Protein AF-A0A936KIU7-F1 (afdb_monomer_lite)

Structure (mmCIF, N/CA/C/O backbone):
data_AF-A0A936KIU7-F1
#
_entry.id   AF-A0A936KIU7-F1
#
loop_
_atom_site.group_PDB
_atom_site.id
_atom_site.type_symbol
_atom_site.label_atom_id
_atom_site.label_alt_id
_atom_site.label_comp_id
_atom_site.label_asym_id
_atom_site.label_entity_id
_atom_site.label_seq_id
_atom_site.pdbx_PDB_ins_code
_atom_site.Cartn_x
_atom_site.Cartn_y
_atom_site.Cartn_z
_atom_site.occupancy
_atom_site.B_iso_or_equiv
_atom_site.auth_seq_id
_atom_site.auth_comp_id
_atom_site.auth_asym_id
_atom_site.auth_atom_id
_atom_site.pdbx_PDB_model_num
ATOM 1 N N . MET A 1 1 ? -14.959 -65.186 -52.026 1.00 40.00 1 MET A N 1
ATOM 2 C CA . MET A 1 1 ? -14.014 -66.279 -51.699 1.00 40.00 1 MET A CA 1
ATOM 3 C C . MET A 1 1 ? -12.718 -65.656 -51.179 1.00 40.00 1 MET A C 1
ATOM 5 O O . MET A 1 1 ? -12.202 -64.815 -51.897 1.00 40.00 1 MET A O 1
ATOM 9 N N . LYS A 1 2 ? -12.225 -66.102 -50.001 1.00 38.00 2 LYS A N 1
ATOM 10 C CA . LYS A 1 2 ? -10.921 -65.795 -49.336 1.00 38.00 2 LYS A CA 1
ATOM 11 C C . LYS A 1 2 ? -10.820 -64.367 -48.741 1.00 38.00 2 LYS A C 1
ATOM 13 O O . LYS A 1 2 ? -10.850 -63.421 -49.507 1.00 38.00 2 LYS A O 1
ATOM 18 N N . PHE A 1 3 ? -10.850 -64.063 -47.434 1.00 45.94 3 PHE A N 1
ATOM 19 C CA . PHE A 1 3 ? -10.403 -64.654 -46.148 1.00 45.94 3 PHE A CA 1
ATOM 20 C C . PHE A 1 3 ? -8.889 -64.503 -45.838 1.00 45.94 3 PHE A C 1
ATOM 22 O O . PHE A 1 3 ? -8.066 -65.016 -46.589 1.00 45.94 3 PHE A O 1
ATOM 29 N N . TYR A 1 4 ? -8.617 -63.882 -44.669 1.00 49.19 4 TYR A N 1
ATOM 30 C CA . TYR A 1 4 ? -7.403 -63.821 -43.810 1.00 49.19 4 TYR A CA 1
ATOM 31 C C . TYR A 1 4 ? -6.437 -62.610 -43.937 1.00 49.19 4 TYR A C 1
ATOM 33 O O . TYR A 1 4 ? -5.847 -62.415 -44.989 1.00 49.19 4 TYR A O 1
ATOM 41 N N . ILE A 1 5 ? -6.431 -61.638 -42.993 1.00 53.75 5 ILE A N 1
ATOM 42 C CA . ILE A 1 5 ? -5.814 -61.520 -41.627 1.00 53.75 5 ILE A CA 1
ATOM 43 C C . ILE A 1 5 ? -4.318 -61.090 -41.672 1.00 53.75 5 ILE A C 1
ATOM 45 O O . ILE A 1 5 ? -3.510 -61.846 -42.194 1.00 53.75 5 ILE A O 1
ATOM 49 N N . TYR A 1 6 ? -3.952 -59.936 -41.063 1.00 48.69 6 TYR A N 1
ATOM 50 C CA . TYR A 1 6 ? -3.046 -59.783 -39.883 1.00 48.69 6 TYR A CA 1
ATOM 51 C C . TYR A 1 6 ? -2.525 -58.336 -39.658 1.00 48.69 6 TYR A C 1
ATOM 53 O O . TYR A 1 6 ? -2.145 -57.671 -40.612 1.00 48.69 6 TYR A O 1
ATOM 61 N N . PHE A 1 7 ? -2.387 -57.963 -38.365 1.00 46.12 7 PHE A N 1
ATOM 62 C CA . PHE A 1 7 ? -1.338 -57.087 -37.773 1.00 46.12 7 PHE A CA 1
ATOM 63 C C . PHE A 1 7 ? -1.411 -55.567 -38.093 1.00 46.12 7 PHE A C 1
ATOM 65 O O . PHE A 1 7 ? -1.474 -55.184 -39.245 1.00 46.12 7 PHE A O 1
ATOM 72 N N . ILE A 1 8 ? -1.378 -54.585 -37.180 1.00 49.34 8 ILE A N 1
ATOM 73 C CA . ILE A 1 8 ? -0.720 -54.424 -35.873 1.00 49.34 8 ILE A CA 1
ATOM 74 C C . ILE A 1 8 ? -1.539 -53.421 -35.041 1.00 49.34 8 ILE A C 1
ATOM 76 O O . ILE A 1 8 ? -1.864 -52.330 -35.506 1.00 49.34 8 ILE A O 1
ATOM 80 N N . LEU A 1 9 ? -1.808 -53.769 -33.783 1.00 49.34 9 LEU A N 1
ATOM 81 C CA . LEU A 1 9 ? -2.320 -52.861 -32.761 1.00 49.34 9 LEU A CA 1
ATOM 82 C C . LEU A 1 9 ? -1.149 -51.989 -32.262 1.00 49.34 9 LEU A C 1
ATOM 84 O O . LEU A 1 9 ? -0.420 -52.386 -31.356 1.00 49.34 9 LEU A O 1
ATOM 88 N N . PHE A 1 10 ? -0.917 -50.821 -32.869 1.00 49.84 10 PHE A N 1
ATOM 89 C CA . PHE A 1 10 ? 0.024 -49.832 -32.327 1.00 49.84 10 PHE A CA 1
ATOM 90 C C . PHE A 1 10 ? -0.678 -49.089 -31.183 1.00 49.84 10 PHE A C 1
ATOM 92 O O . PHE A 1 10 ? -1.250 -48.016 -31.358 1.00 49.84 10 PHE A O 1
ATOM 99 N N . LEU A 1 11 ? -0.689 -49.706 -29.999 1.00 52.00 11 LEU A N 1
ATOM 100 C CA . LEU A 1 11 ? -1.097 -49.052 -28.762 1.00 52.00 11 LEU A CA 1
ATOM 101 C C . LEU A 1 11 ? 0.010 -48.058 -28.383 1.00 52.00 11 LEU A C 1
ATOM 103 O O . LEU A 1 11 ? 0.896 -48.354 -27.584 1.00 52.00 11 LEU A O 1
ATOM 107 N N . SER A 1 12 ? 0.003 -46.885 -29.016 1.00 51.53 12 SER A N 1
ATOM 108 C CA . SER A 1 12 ? 0.846 -45.761 -28.629 1.00 51.53 12 SER A CA 1
ATOM 109 C C . SER A 1 12 ? 0.386 -45.277 -27.256 1.00 51.53 12 SER A C 1
ATOM 111 O O . SER A 1 12 ? -0.481 -44.407 -27.141 1.00 51.53 12 SER A O 1
ATOM 113 N N . PHE A 1 13 ? 0.951 -45.873 -26.205 1.00 56.56 13 PHE A N 1
ATOM 114 C CA . PHE A 1 13 ? 0.957 -45.320 -24.858 1.00 56.56 13 PHE A CA 1
ATOM 115 C C . PHE A 1 13 ? 1.699 -43.983 -24.935 1.00 56.56 13 PHE A C 1
ATOM 117 O O . PHE A 1 13 ? 2.913 -43.896 -24.761 1.00 56.56 13 PHE A O 1
ATOM 124 N N . SER A 1 14 ? 0.961 -42.927 -25.275 1.00 53.84 14 SER A N 1
ATOM 125 C CA . SER A 1 14 ? 1.437 -41.560 -25.173 1.00 53.84 14 SER A CA 1
ATOM 126 C C . SER A 1 14 ? 1.541 -41.268 -23.682 1.00 53.84 14 SER A C 1
ATOM 128 O O . SER A 1 14 ? 0.581 -40.827 -23.052 1.00 53.84 14 SER A O 1
ATOM 130 N N . CYS A 1 15 ? 2.695 -41.597 -23.101 1.00 59.28 15 CYS A N 1
ATOM 131 C CA . CYS A 1 15 ? 3.087 -41.119 -21.790 1.00 59.28 15 CYS A CA 1
ATOM 132 C C . CYS A 1 15 ? 3.025 -39.594 -21.872 1.00 59.28 15 CYS A C 1
ATOM 134 O O . CYS A 1 15 ? 3.874 -38.964 -22.500 1.00 59.28 15 CYS A O 1
ATOM 136 N N . LYS A 1 16 ? 1.948 -39.001 -21.346 1.00 60.34 16 LYS A N 1
ATOM 137 C CA . LYS A 1 16 ? 1.863 -37.556 -21.197 1.00 60.34 16 LYS A CA 1
ATOM 138 C C . LYS A 1 16 ? 2.908 -37.201 -20.157 1.00 60.34 16 LYS A C 1
ATOM 140 O O . LYS A 1 16 ? 2.674 -37.361 -18.961 1.00 60.34 16 LYS A O 1
ATOM 145 N N . THR A 1 17 ? 4.080 -36.790 -20.620 1.00 57.78 17 THR A N 1
ATOM 146 C CA . THR A 1 17 ? 5.079 -36.133 -19.793 1.00 57.78 17 THR A CA 1
ATOM 147 C C . THR A 1 17 ? 4.351 -35.010 -19.065 1.00 57.78 17 THR A C 1
ATOM 149 O O . THR A 1 17 ? 3.781 -34.129 -19.706 1.00 57.78 17 THR A O 1
ATOM 152 N N . LEU A 1 18 ? 4.285 -35.085 -17.735 1.00 58.88 18 LEU A N 1
ATOM 153 C CA . LEU A 1 18 ? 3.803 -33.979 -16.919 1.00 58.88 18 LEU A CA 1
ATOM 154 C C . LEU A 1 18 ? 4.694 -32.786 -17.246 1.00 58.88 18 LEU A C 1
ATOM 156 O O . LEU A 1 18 ? 5.877 -32.781 -16.896 1.00 58.88 18 LEU A O 1
ATOM 160 N N . GLU A 1 19 ? 4.148 -31.800 -17.956 1.00 58.47 19 GLU A N 1
ATOM 161 C CA . GLU A 1 19 ? 4.820 -30.523 -18.105 1.00 58.47 19 GLU A CA 1
ATOM 162 C C . GLU A 1 19 ? 4.992 -29.952 -16.701 1.00 58.47 19 GLU A C 1
ATOM 164 O O . GLU A 1 19 ? 4.045 -29.509 -16.048 1.00 58.47 19 GLU A O 1
ATOM 169 N N . LYS A 1 20 ? 6.226 -30.019 -16.199 1.00 51.47 20 LYS A N 1
ATOM 170 C CA . LYS A 1 20 ? 6.655 -29.231 -15.057 1.00 51.47 20 LYS A CA 1
ATOM 171 C C . LYS A 1 20 ? 6.464 -27.787 -15.492 1.00 51.47 20 LYS A C 1
ATOM 173 O O . LYS A 1 20 ? 7.319 -27.270 -16.208 1.00 51.47 20 LYS A O 1
ATOM 178 N N . ASN A 1 21 ? 5.336 -27.182 -15.106 1.00 50.47 21 ASN A N 1
ATOM 179 C CA . ASN A 1 21 ? 5.099 -25.750 -15.225 1.00 50.47 21 ASN A CA 1
ATOM 180 C C . ASN A 1 21 ? 6.350 -25.067 -14.675 1.00 50.47 21 ASN A C 1
ATOM 182 O O . ASN A 1 21 ? 6.570 -25.014 -13.462 1.00 50.47 21 ASN A O 1
ATOM 186 N N . ARG A 1 22 ? 7.233 -24.619 -15.573 1.00 49.72 22 ARG A N 1
ATOM 187 C CA . ARG A 1 22 ? 8.244 -23.639 -15.215 1.00 49.72 22 ARG A CA 1
ATOM 188 C C . ARG A 1 22 ? 7.402 -22.481 -14.720 1.00 49.72 22 ARG A C 1
ATOM 190 O O . ARG A 1 22 ? 6.581 -21.992 -15.489 1.00 49.72 22 ARG A O 1
ATOM 197 N N . HIS A 1 23 ? 7.520 -22.137 -13.438 1.00 47.62 23 HIS A N 1
ATOM 198 C CA . HIS A 1 23 ? 7.026 -20.861 -12.944 1.00 47.62 23 HIS A CA 1
ATOM 199 C C . HIS A 1 23 ? 7.591 -19.827 -13.915 1.00 47.62 23 HIS A C 1
ATOM 201 O O . HIS A 1 23 ? 8.786 -19.540 -13.879 1.00 47.62 23 HIS A O 1
ATOM 207 N N . SER A 1 24 ? 6.765 -19.377 -14.861 1.00 46.84 24 SER A N 1
ATOM 208 C CA . SER A 1 24 ? 7.063 -18.206 -15.663 1.00 46.84 24 SER A CA 1
ATOM 209 C C . SER A 1 24 ? 7.409 -17.140 -14.647 1.00 46.84 24 SER A C 1
ATOM 211 O O . SER A 1 24 ? 6.663 -17.022 -13.668 1.00 46.84 24 SER A O 1
ATOM 213 N N . ASP A 1 25 ? 8.519 -16.428 -14.831 1.00 48.53 25 ASP A N 1
ATOM 214 C CA . ASP A 1 25 ? 8.804 -15.228 -14.056 1.00 48.53 25 ASP A CA 1
ATOM 215 C C . ASP A 1 25 ? 7.500 -14.441 -13.983 1.00 48.53 25 ASP A C 1
ATOM 217 O O . ASP A 1 25 ? 6.993 -13.988 -15.009 1.00 48.53 25 ASP A O 1
ATOM 221 N N . ALA A 1 26 ? 6.848 -14.462 -12.819 1.00 51.88 26 ALA A N 1
ATOM 222 C CA . ALA A 1 26 ? 5.502 -13.945 -12.693 1.00 51.88 26 ALA A CA 1
ATOM 223 C C . ALA A 1 26 ? 5.637 -12.432 -12.808 1.00 51.88 26 ALA A C 1
ATOM 225 O O . ALA A 1 26 ? 5.969 -11.729 -11.855 1.00 51.88 26 ALA A O 1
ATOM 226 N N . PHE A 1 27 ? 5.503 -11.939 -14.034 1.00 68.69 27 PHE A N 1
ATOM 227 C CA . PHE A 1 27 ? 5.434 -10.523 -14.304 1.00 68.69 27 PHE A CA 1
ATOM 228 C C . PHE A 1 27 ? 4.180 -10.005 -13.618 1.00 68.69 27 PHE A C 1
ATOM 230 O O . PHE A 1 27 ? 3.123 -10.633 -13.691 1.00 68.69 27 PHE A O 1
ATOM 237 N N . PHE A 1 28 ? 4.308 -8.863 -12.944 1.00 77.81 28 PHE A N 1
ATOM 238 C CA . PHE A 1 28 ? 3.143 -8.159 -12.432 1.00 77.81 28 PHE A CA 1
ATOM 239 C C . PHE A 1 28 ? 2.222 -7.859 -13.629 1.00 77.81 28 PHE A C 1
ATOM 241 O O . PHE A 1 28 ? 2.671 -7.170 -14.551 1.00 77.81 28 PHE A O 1
ATOM 248 N N . PRO A 1 29 ? 1.000 -8.421 -13.681 1.00 83.25 29 PRO A N 1
ATOM 249 C CA . PRO A 1 29 ? 0.205 -8.387 -14.901 1.00 83.25 29 PRO A CA 1
ATOM 250 C C . PRO A 1 29 ? -0.144 -6.959 -15.326 1.00 83.25 29 PRO A C 1
ATOM 252 O O . PRO A 1 29 ? -0.635 -6.156 -14.532 1.00 83.25 29 PRO A O 1
ATOM 255 N N . SER A 1 30 ? 0.092 -6.633 -16.598 1.00 86.00 30 SER A N 1
ATOM 256 C CA . SER A 1 30 ? -0.150 -5.286 -17.131 1.00 86.00 30 SER A CA 1
ATOM 257 C C . SER A 1 30 ? -1.626 -4.884 -17.083 1.00 86.00 30 SER A C 1
ATOM 259 O O . SER A 1 30 ? -1.930 -3.702 -16.966 1.00 86.00 30 SER A O 1
ATOM 261 N N . ASN A 1 31 ? -2.545 -5.852 -17.100 1.00 88.62 31 ASN A N 1
ATOM 262 C CA . ASN A 1 31 ? -3.982 -5.620 -16.958 1.00 88.62 31 ASN A CA 1
ATOM 263 C C . ASN A 1 31 ? -4.408 -5.196 -15.539 1.00 88.62 31 ASN A C 1
ATOM 265 O O . ASN A 1 31 ? -5.577 -4.891 -15.337 1.00 88.62 31 ASN A O 1
ATOM 269 N N . TYR A 1 32 ? -3.499 -5.179 -14.559 1.00 92.88 32 TYR A N 1
ATOM 270 C CA . TYR A 1 32 ? -3.761 -4.618 -13.227 1.00 92.88 32 TYR A CA 1
ATOM 271 C C . TYR A 1 32 ? -3.410 -3.129 -13.125 1.00 92.88 32 TYR A C 1
ATOM 273 O O . TYR A 1 32 ? -3.760 -2.468 -12.143 1.00 92.88 32 TYR A O 1
ATOM 281 N N . LEU A 1 33 ? -2.710 -2.595 -14.128 1.00 94.38 33 LEU A N 1
ATOM 282 C CA . LEU A 1 33 ? -2.389 -1.178 -14.224 1.00 94.38 33 LEU A CA 1
ATOM 283 C C . LEU A 1 33 ? -3.649 -0.374 -14.548 1.00 94.38 33 LEU A C 1
ATOM 285 O O . LEU A 1 33 ? -4.539 -0.844 -15.252 1.00 94.38 33 LEU A O 1
ATOM 289 N N . GLY A 1 34 ? -3.701 0.860 -14.060 1.00 95.38 34 GLY A N 1
ATOM 290 C CA . GLY A 1 34 ? -4.835 1.752 -14.256 1.00 95.38 34 GLY A CA 1
ATOM 291 C C . GLY A 1 34 ? -5.295 2.413 -12.966 1.00 95.38 34 GLY A C 1
ATOM 292 O O . GLY A 1 34 ? -4.597 2.412 -11.948 1.00 95.38 34 GLY A O 1
ATOM 293 N N . LYS A 1 35 ? -6.481 3.014 -13.039 1.00 96.81 35 LYS A N 1
ATOM 294 C CA . LYS A 1 35 ? -7.145 3.670 -11.917 1.00 96.81 35 LYS A CA 1
ATOM 295 C C . LYS A 1 35 ? -8.314 2.808 -11.459 1.00 96.81 35 LYS A C 1
ATOM 297 O O . LYS A 1 35 ? -9.173 2.454 -12.259 1.00 96.81 35 LYS A O 1
ATOM 302 N N . TRP A 1 36 ? -8.342 2.525 -10.169 1.00 97.38 36 TRP A N 1
ATOM 303 C CA . TRP A 1 36 ? -9.375 1.759 -9.494 1.00 97.38 36 TRP A CA 1
ATOM 304 C C . TRP A 1 36 ? -10.040 2.664 -8.469 1.00 97.38 36 TRP A C 1
ATOM 306 O O . TRP A 1 36 ? -9.350 3.339 -7.707 1.00 97.38 36 TRP A O 1
ATOM 316 N N . GLU A 1 37 ? -11.365 2.698 -8.455 1.00 96.94 37 GLU A N 1
ATOM 317 C CA . GLU A 1 37 ? -12.148 3.536 -7.550 1.00 96.94 37 GLU A CA 1
ATOM 318 C C . GLU A 1 37 ? -13.203 2.682 -6.860 1.00 96.94 37 GLU A C 1
ATOM 320 O O . GLU A 1 37 ? -13.751 1.745 -7.442 1.00 96.94 37 GLU A O 1
ATOM 325 N N . GLY A 1 38 ? -13.478 2.995 -5.601 1.00 96.00 38 GLY A N 1
ATOM 326 C CA . GLY A 1 38 ? -14.444 2.259 -4.810 1.00 96.00 38 GLY A CA 1
ATOM 327 C C . GLY A 1 38 ? -14.688 2.909 -3.461 1.00 96.00 38 GLY A C 1
ATOM 328 O O . GLY A 1 38 ? -14.204 4.000 -3.163 1.00 96.00 38 GLY A O 1
ATOM 329 N N . LYS A 1 39 ? -15.457 2.215 -2.630 1.00 96.25 39 LYS A N 1
ATOM 330 C CA . LYS A 1 39 ? -15.770 2.640 -1.270 1.00 96.25 39 LYS A CA 1
ATOM 331 C C . LYS A 1 39 ? -15.184 1.626 -0.299 1.00 96.25 39 LYS A C 1
ATOM 333 O O . LYS A 1 39 ? -15.567 0.458 -0.327 1.00 96.25 39 LYS A O 1
ATOM 338 N N . LEU A 1 40 ? -14.265 2.070 0.552 1.00 95.56 40 LEU A N 1
ATOM 339 C CA . LEU A 1 40 ? -13.732 1.259 1.638 1.00 95.56 40 LEU A CA 1
ATOM 340 C C . LEU A 1 40 ? -14.756 1.238 2.771 1.00 95.56 40 LEU A C 1
ATOM 342 O O . LEU A 1 40 ? -15.103 2.281 3.324 1.00 95.56 40 LEU A O 1
ATOM 346 N N . LEU A 1 41 ? -15.238 0.046 3.108 1.00 96.00 41 LEU A N 1
ATOM 347 C CA . LEU A 1 41 ? -16.144 -0.173 4.229 1.00 96.00 41 LEU A CA 1
ATOM 348 C C . LEU A 1 41 ? -15.322 -0.500 5.475 1.00 96.00 41 LEU A C 1
ATOM 350 O O . LEU A 1 41 ? -14.547 -1.452 5.483 1.00 96.00 41 LEU A O 1
ATOM 354 N N . ILE A 1 42 ? -15.508 0.279 6.534 1.00 93.56 42 ILE A N 1
ATOM 355 C CA . ILE A 1 42 ? -14.785 0.136 7.797 1.00 93.56 42 ILE A CA 1
ATOM 356 C C . ILE A 1 42 ? -15.767 -0.420 8.820 1.00 93.56 42 ILE A C 1
ATOM 358 O O . ILE A 1 42 ? -16.868 0.097 8.984 1.00 93.56 42 ILE A O 1
ATOM 362 N N . SER A 1 43 ? -15.405 -1.502 9.499 1.00 94.31 43 SER A N 1
ATOM 363 C CA . SER A 1 43 ? -16.259 -2.129 10.511 1.00 94.31 43 SER A CA 1
ATOM 364 C C . SER A 1 43 ? -15.441 -2.502 11.736 1.00 94.31 43 SER A C 1
ATOM 366 O O . SER A 1 43 ? -14.342 -3.036 11.620 1.00 94.31 43 SER A O 1
ATOM 368 N N . ASN A 1 44 ? -15.977 -2.221 12.919 1.00 92.38 44 ASN A N 1
ATOM 369 C CA . ASN A 1 44 ? -15.398 -2.621 14.198 1.00 92.38 44 ASN A CA 1
ATOM 370 C C . ASN A 1 44 ? -16.509 -2.785 15.252 1.00 92.38 44 ASN A C 1
ATOM 372 O O . ASN A 1 44 ? -17.692 -2.619 14.959 1.00 92.38 44 ASN A O 1
ATOM 376 N N . ALA A 1 45 ? -16.136 -3.084 16.499 1.00 92.06 45 ALA A N 1
ATOM 377 C CA . ALA A 1 45 ? -17.094 -3.271 17.594 1.00 92.06 45 ALA A CA 1
ATOM 378 C C . ALA A 1 45 ? -17.959 -2.029 17.907 1.00 92.06 45 ALA A C 1
ATOM 380 O O . ALA A 1 45 ? -18.998 -2.160 18.546 1.00 92.06 45 ALA A O 1
ATOM 381 N N . LYS A 1 46 ? -17.544 -0.829 17.478 1.00 92.38 46 LYS A N 1
ATOM 382 C CA . LYS A 1 46 ? -18.276 0.431 17.680 1.00 92.38 46 LYS A CA 1
ATOM 383 C C . LYS A 1 46 ? -19.264 0.738 16.551 1.00 92.38 46 LYS A C 1
ATOM 385 O O . LYS A 1 46 ? -20.101 1.616 16.729 1.00 92.38 46 LYS A O 1
ATOM 390 N N . GLY A 1 47 ? -19.177 0.053 15.408 1.00 94.31 47 GLY A N 1
ATOM 391 C CA . GLY A 1 47 ? -20.096 0.253 14.290 1.00 94.31 47 GLY A CA 1
ATOM 392 C C . GLY A 1 47 ? -19.446 0.138 12.914 1.00 94.31 47 GLY A C 1
ATOM 393 O O . GLY A 1 47 ? -18.391 -0.479 12.744 1.00 94.31 47 GLY A O 1
ATOM 394 N N . LYS A 1 48 ? -20.127 0.726 11.926 1.00 96.25 48 LYS A N 1
ATOM 395 C CA . LYS A 1 48 ? -19.740 0.738 10.513 1.00 96.25 48 LYS A CA 1
ATOM 396 C C . LYS A 1 48 ? -19.538 2.173 10.040 1.00 96.25 48 LYS A C 1
ATOM 398 O O . LYS A 1 48 ? -20.312 3.048 10.412 1.00 96.25 48 LYS A O 1
ATOM 403 N N . ASP A 1 49 ? -18.540 2.373 9.196 1.00 95.00 49 ASP A N 1
ATOM 404 C CA . ASP A 1 49 ? -18.232 3.632 8.526 1.00 95.00 49 ASP A CA 1
ATOM 405 C C . ASP A 1 49 ? -17.786 3.344 7.081 1.00 95.00 49 ASP A C 1
ATOM 407 O O . ASP A 1 49 ? -17.602 2.184 6.693 1.00 95.00 49 ASP A O 1
ATOM 411 N N . SER A 1 50 ? -17.628 4.376 6.259 1.00 95.00 50 SER A N 1
ATOM 412 C CA . SER A 1 50 ? -17.104 4.226 4.907 1.00 95.00 50 SER A CA 1
ATOM 413 C C . SER A 1 50 ? -16.339 5.450 4.433 1.00 95.00 50 SER A C 1
ATOM 415 O O . SER A 1 50 ? -16.710 6.580 4.738 1.00 95.00 50 SER A O 1
ATOM 417 N N . VAL A 1 51 ? -15.329 5.224 3.599 1.00 94.94 51 VAL A N 1
ATOM 418 C CA . VAL A 1 51 ? -14.562 6.288 2.949 1.00 94.94 51 VAL A CA 1
ATOM 419 C C . VAL A 1 51 ? -14.407 5.976 1.465 1.00 94.94 51 VAL A C 1
ATOM 421 O O . VAL A 1 51 ? -14.154 4.832 1.088 1.00 94.94 51 VAL A O 1
ATOM 424 N N . ASP A 1 52 ? -14.593 6.978 0.606 1.00 96.50 52 ASP A N 1
ATOM 425 C CA . ASP A 1 52 ? -14.291 6.823 -0.819 1.00 96.50 52 ASP A CA 1
ATOM 426 C C . ASP A 1 52 ? -12.782 6.633 -0.991 1.00 96.50 52 ASP A C 1
ATOM 428 O O . ASP A 1 52 ? -11.982 7.243 -0.283 1.00 96.50 52 ASP A O 1
ATOM 432 N N . MET A 1 53 ? -12.377 5.751 -1.892 1.00 96.69 53 MET A N 1
ATOM 433 C CA . MET A 1 53 ? -10.981 5.386 -2.071 1.00 96.69 53 MET A CA 1
ATOM 434 C C . MET A 1 53 ? -10.664 5.233 -3.552 1.00 96.69 53 MET A C 1
ATOM 436 O O . MET A 1 53 ? -11.472 4.719 -4.327 1.00 96.69 53 MET A O 1
ATOM 440 N N . SER A 1 54 ? -9.453 5.623 -3.939 1.00 97.06 54 SER A N 1
ATOM 441 C CA . SER A 1 54 ? -8.896 5.246 -5.234 1.00 97.06 54 SER A CA 1
ATOM 442 C C . SER A 1 54 ? -7.483 4.699 -5.108 1.00 97.06 54 SER A C 1
ATOM 444 O O . SER A 1 54 ? -6.744 5.056 -4.190 1.00 97.06 54 SER A O 1
ATOM 446 N N . LEU A 1 55 ? -7.119 3.835 -6.050 1.00 97.69 55 LEU A N 1
ATOM 447 C CA . LEU A 1 55 ? -5.783 3.297 -6.238 1.00 97.69 55 LEU A CA 1
ATOM 448 C C . LEU A 1 55 ? -5.383 3.516 -7.699 1.00 97.69 55 LEU A C 1
ATOM 450 O O . LEU A 1 55 ? -6.070 3.069 -8.612 1.00 97.69 55 LEU A O 1
ATOM 454 N N . THR A 1 56 ? -4.267 4.198 -7.929 1.00 97.38 56 THR A N 1
ATOM 455 C CA . THR A 1 56 ? -3.675 4.346 -9.264 1.00 97.38 56 THR A CA 1
ATOM 456 C C . THR A 1 56 ? -2.373 3.562 -9.329 1.00 97.38 56 THR A C 1
ATOM 458 O O . THR A 1 56 ? -1.441 3.856 -8.575 1.00 97.38 56 THR A O 1
ATOM 461 N N . LEU A 1 57 ? -2.313 2.596 -10.248 1.00 96.62 57 LEU A N 1
ATOM 462 C CA . LEU A 1 57 ? -1.105 1.863 -10.611 1.00 96.62 57 LEU A CA 1
ATOM 463 C C . LEU A 1 57 ? -0.641 2.291 -11.998 1.00 96.62 57 LEU A C 1
ATOM 465 O O . LEU A 1 57 ? -1.368 2.136 -12.978 1.00 96.62 57 LEU A O 1
ATOM 469 N N . SER A 1 58 ? 0.593 2.768 -12.102 1.00 96.50 58 SER A N 1
ATOM 470 C CA . SER A 1 58 ? 1.208 3.087 -13.392 1.00 96.50 58 SER A CA 1
ATOM 471 C C . SER A 1 58 ? 2.682 2.692 -13.398 1.00 96.50 58 SER A C 1
ATOM 473 O O . SER A 1 58 ? 3.336 2.805 -12.361 1.00 96.50 58 SER A O 1
ATOM 475 N N . PRO A 1 59 ? 3.246 2.247 -14.529 1.00 95.88 59 PRO A N 1
ATOM 476 C CA . PRO A 1 59 ? 4.660 1.907 -14.591 1.00 95.88 59 PRO A CA 1
ATOM 477 C C . PRO A 1 59 ? 5.512 3.171 -14.416 1.00 95.88 59 PRO A C 1
ATOM 479 O O . PRO A 1 59 ? 5.191 4.226 -14.961 1.00 95.88 59 PRO A O 1
ATOM 482 N N . ILE A 1 60 ? 6.589 3.060 -13.642 1.00 96.12 60 ILE A N 1
ATOM 483 C CA . ILE A 1 60 ? 7.692 4.034 -13.621 1.00 96.12 60 ILE A CA 1
ATOM 484 C C . ILE A 1 60 ? 8.842 3.482 -14.470 1.00 96.12 60 ILE A C 1
ATOM 486 O O . ILE A 1 60 ? 9.435 4.210 -15.259 1.00 96.12 60 ILE A O 1
ATOM 490 N N . ASN A 1 61 ? 9.134 2.188 -14.320 1.00 94.19 61 ASN A N 1
ATOM 491 C CA . ASN A 1 61 ? 10.062 1.413 -15.142 1.00 94.19 61 ASN A CA 1
ATOM 492 C C . ASN A 1 61 ? 9.689 -0.087 -15.071 1.00 94.19 61 ASN A C 1
ATOM 494 O O . ASN A 1 61 ? 8.637 -0.441 -14.541 1.00 94.19 61 ASN A O 1
ATOM 498 N N . ASP A 1 62 ? 10.556 -0.970 -15.572 1.00 90.06 62 ASP A N 1
ATOM 499 C CA . ASP A 1 62 ? 10.303 -2.416 -15.677 1.00 90.06 62 ASP A CA 1
ATOM 500 C C . ASP A 1 62 ? 10.067 -3.142 -14.342 1.00 90.06 62 ASP A C 1
ATOM 502 O O . ASP A 1 62 ? 9.452 -4.218 -14.320 1.00 90.06 62 ASP A O 1
ATOM 506 N N . SER A 1 63 ? 10.584 -2.603 -13.235 1.00 93.62 63 SER A N 1
ATOM 507 C CA . SER A 1 63 ? 10.484 -3.195 -11.896 1.00 93.62 63 SER A CA 1
ATOM 508 C C . SER A 1 63 ? 9.761 -2.308 -10.887 1.00 93.62 63 SER A C 1
ATOM 510 O O . SER A 1 63 ? 9.344 -2.817 -9.850 1.00 93.62 63 SER A O 1
ATOM 512 N N . THR A 1 64 ? 9.552 -1.027 -11.179 1.00 96.19 64 THR A N 1
ATOM 513 C CA . THR A 1 64 ? 8.916 -0.077 -10.266 1.00 96.19 64 THR A CA 1
ATOM 514 C C . THR A 1 64 ? 7.625 0.475 -10.851 1.00 96.19 64 THR A C 1
ATOM 516 O O . THR A 1 64 ? 7.585 0.975 -11.976 1.00 96.19 64 THR A O 1
ATOM 519 N N . PHE A 1 65 ? 6.582 0.475 -10.030 1.00 97.19 65 PHE A N 1
ATOM 520 C CA . PHE A 1 65 ? 5.273 1.033 -10.336 1.00 97.19 65 PHE A CA 1
ATOM 521 C C . PHE A 1 65 ? 4.949 2.152 -9.347 1.00 97.19 65 PHE A C 1
ATOM 523 O O . PHE A 1 65 ? 5.252 2.058 -8.157 1.00 97.19 65 PHE A O 1
ATOM 530 N N . SER A 1 66 ? 4.301 3.210 -9.821 1.00 97.62 66 SER A N 1
ATOM 531 C CA . SER A 1 66 ? 3.618 4.153 -8.946 1.00 97.62 66 SER A CA 1
ATOM 532 C C . SER A 1 66 ? 2.453 3.434 -8.272 1.00 97.62 66 SER A C 1
ATOM 534 O O . SER A 1 66 ? 1.696 2.736 -8.943 1.00 97.62 66 SER A O 1
ATOM 536 N N . TRP A 1 67 ? 2.325 3.603 -6.958 1.00 97.88 67 TRP A N 1
ATOM 537 C CA . TRP A 1 67 ? 1.273 3.012 -6.140 1.00 97.88 67 TRP A CA 1
ATOM 538 C C . TRP A 1 67 ? 0.620 4.123 -5.321 1.00 97.88 67 TRP A C 1
ATOM 540 O O . TRP A 1 67 ? 1.022 4.421 -4.197 1.00 97.88 67 TRP A O 1
ATOM 550 N N . LYS A 1 68 ? -0.346 4.819 -5.923 1.00 97.50 68 LYS A N 1
ATOM 551 C CA . LYS A 1 68 ? -0.968 5.997 -5.307 1.00 97.50 68 LYS A CA 1
ATOM 552 C C . LYS A 1 68 ? -2.335 5.647 -4.763 1.00 97.50 68 LYS A C 1
ATOM 554 O O . LYS A 1 68 ? -3.219 5.304 -5.542 1.00 97.50 68 LYS A O 1
ATOM 559 N N . ILE A 1 69 ? -2.511 5.785 -3.455 1.00 97.25 69 ILE A N 1
ATOM 560 C CA . ILE A 1 69 ? -3.812 5.637 -2.800 1.00 97.25 69 ILE A CA 1
ATOM 561 C C . ILE A 1 69 ? -4.329 7.024 -2.431 1.00 97.25 69 ILE A C 1
ATOM 563 O O . ILE A 1 69 ? -3.562 7.860 -1.956 1.00 97.25 69 ILE A O 1
ATOM 567 N N . VAL A 1 70 ? -5.621 7.267 -2.615 1.00 97.06 70 VAL A N 1
ATOM 568 C CA . VAL A 1 70 ? -6.296 8.456 -2.084 1.00 97.06 70 VAL A CA 1
ATOM 569 C C . VAL A 1 70 ? -7.485 8.007 -1.252 1.00 97.06 70 VAL A C 1
ATOM 571 O O . VAL A 1 70 ? -8.330 7.277 -1.763 1.00 97.06 70 VAL A O 1
ATOM 574 N N . TYR A 1 71 ? -7.543 8.451 0.003 1.00 94.88 71 TYR A N 1
ATOM 575 C CA . TYR A 1 71 ? -8.692 8.269 0.891 1.00 94.88 71 TYR A CA 1
ATOM 576 C C . TYR A 1 71 ? -9.499 9.564 1.019 1.00 94.88 71 TYR A C 1
ATOM 578 O O . TYR A 1 71 ? -8.960 10.611 1.374 1.00 94.88 71 TYR A O 1
ATOM 586 N N . GLY A 1 72 ? -10.806 9.471 0.809 1.00 92.69 72 GLY A N 1
ATOM 587 C CA . GLY A 1 72 ? -11.746 10.580 0.883 1.00 92.69 72 GLY A CA 1
ATOM 588 C C . GLY A 1 72 ? -11.609 11.566 -0.277 1.00 92.69 72 GLY A C 1
ATOM 589 O O . GLY A 1 72 ? -10.929 11.314 -1.270 1.00 92.69 72 GLY A O 1
ATOM 590 N N . LEU A 1 73 ? -12.281 12.710 -0.134 1.00 83.31 73 LEU A N 1
ATOM 591 C CA . LEU A 1 73 ? -12.306 13.771 -1.148 1.00 83.31 73 LEU A CA 1
ATOM 592 C C . LEU A 1 73 ? -11.094 14.715 -1.064 1.00 83.31 73 LEU A C 1
ATOM 594 O O . LEU A 1 73 ? -10.789 15.409 -2.031 1.00 83.31 73 LEU A O 1
ATOM 598 N N . ASP A 1 74 ? -10.400 14.754 0.079 1.00 85.44 74 ASP A N 1
ATOM 599 C CA . ASP A 1 74 ? -9.191 15.563 0.256 1.00 85.44 74 ASP A CA 1
ATOM 600 C C . ASP A 1 74 ? -7.988 14.837 -0.356 1.00 85.44 74 ASP A C 1
ATOM 602 O O . ASP A 1 74 ? -7.321 14.017 0.278 1.00 85.44 74 ASP A O 1
ATOM 606 N N . THR A 1 75 ? -7.696 15.167 -1.611 1.00 80.50 75 THR A N 1
ATOM 607 C CA . THR A 1 75 ? -6.604 14.558 -2.373 1.00 80.50 75 THR A CA 1
ATOM 608 C C . THR A 1 75 ? -5.212 14.966 -1.893 1.00 80.50 75 THR A C 1
ATOM 610 O O . THR A 1 75 ? -4.237 14.426 -2.402 1.00 80.50 75 THR A O 1
ATOM 613 N N . LEU A 1 76 ? -5.078 15.916 -0.960 1.00 81.88 76 LEU A N 1
ATOM 614 C CA . LEU A 1 76 ? -3.785 16.300 -0.389 1.00 81.88 76 LEU A CA 1
ATOM 615 C C . LEU A 1 76 ? -3.507 15.516 0.893 1.00 81.88 76 LEU A C 1
ATOM 617 O O . LEU A 1 76 ? -2.468 14.869 1.002 1.00 81.88 76 LEU A O 1
ATOM 621 N N . LYS A 1 77 ? -4.439 15.519 1.852 1.00 87.19 77 LYS A N 1
ATOM 622 C CA . LYS A 1 77 ? -4.267 14.797 3.129 1.00 87.19 77 LYS A CA 1
ATOM 623 C C . LYS A 1 77 ? -4.521 13.294 3.003 1.00 87.19 77 LYS A C 1
ATOM 625 O O . LYS A 1 77 ? -3.900 12.484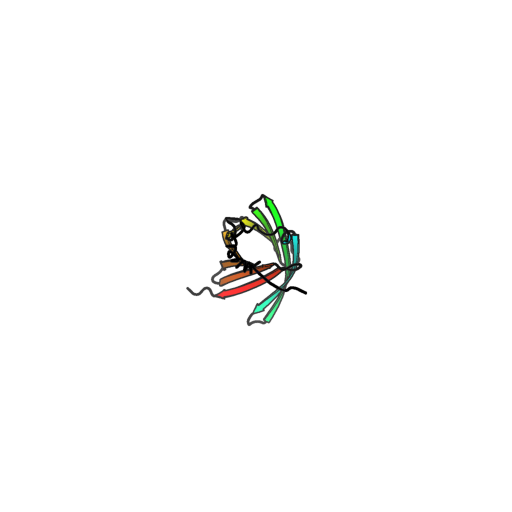 3.699 1.00 87.19 77 LYS A O 1
ATOM 630 N N . GLY A 1 78 ? -5.439 12.918 2.118 1.00 90.44 78 GLY A N 1
ATOM 631 C CA . GLY A 1 78 ? -5.808 11.533 1.845 1.00 90.44 78 GLY A CA 1
ATOM 632 C C . GLY A 1 78 ? -4.796 10.782 0.987 1.00 90.44 78 GLY A C 1
ATOM 633 O O . GLY A 1 78 ? -4.881 9.559 0.890 1.00 90.44 78 GLY A O 1
ATOM 634 N N . LEU A 1 79 ? -3.841 11.488 0.373 1.00 95.62 79 LEU A N 1
ATOM 635 C CA . LEU A 1 79 ? -2.857 10.892 -0.519 1.00 95.62 79 LEU A CA 1
ATOM 636 C C . LEU A 1 79 ? -1.838 10.049 0.249 1.00 95.62 79 LEU A C 1
ATOM 638 O O . LEU A 1 79 ? -1.273 10.458 1.265 1.00 95.62 79 LEU A O 1
ATOM 642 N N . ARG A 1 80 ? -1.564 8.872 -0.297 1.00 96.06 80 ARG A N 1
ATOM 643 C CA . ARG A 1 80 ? -0.410 8.032 0.000 1.00 96.06 80 ARG A CA 1
ATOM 644 C C . ARG A 1 80 ? 0.323 7.795 -1.312 1.00 96.06 80 ARG A C 1
ATOM 646 O O . ARG A 1 80 ? -0.151 7.057 -2.174 1.00 96.06 80 ARG A O 1
ATOM 653 N N . ASN A 1 81 ? 1.425 8.513 -1.501 1.00 97.19 81 ASN A N 1
ATOM 654 C CA . ASN A 1 81 ? 2.195 8.508 -2.740 1.00 97.19 81 ASN A CA 1
ATOM 655 C C . ASN A 1 81 ? 3.336 7.489 -2.651 1.00 97.19 81 ASN A C 1
ATOM 657 O O . ASN A 1 81 ? 4.475 7.866 -2.391 1.00 97.19 81 ASN A O 1
ATOM 661 N N . TYR A 1 82 ? 3.016 6.209 -2.821 1.00 98.31 82 TYR A N 1
ATOM 662 C CA . TYR A 1 82 ? 3.971 5.117 -2.653 1.00 98.31 82 TYR A CA 1
ATOM 663 C C . TYR A 1 82 ? 4.521 4.621 -3.995 1.00 98.31 82 TYR A C 1
ATOM 665 O O . TYR A 1 82 ? 4.059 4.996 -5.082 1.00 98.31 82 TYR A O 1
ATOM 673 N N . GLN A 1 83 ? 5.507 3.731 -3.914 1.00 98.44 83 GLN A N 1
ATOM 674 C CA . GLN A 1 83 ? 5.983 2.933 -5.039 1.00 98.44 83 GLN A CA 1
ATOM 675 C C . GLN A 1 83 ? 5.879 1.445 -4.720 1.00 98.44 83 GLN A C 1
ATOM 677 O O . GLN A 1 83 ? 6.187 1.023 -3.611 1.00 98.44 83 GLN A O 1
ATOM 682 N N . LEU A 1 84 ? 5.493 0.643 -5.709 1.00 98.06 84 LEU A N 1
ATOM 683 C CA . LEU A 1 84 ? 5.576 -0.811 -5.650 1.00 98.06 84 LEU A CA 1
ATOM 684 C C . LEU A 1 84 ? 6.804 -1.260 -6.447 1.00 98.06 84 LEU A C 1
ATOM 686 O O . LEU A 1 84 ? 6.862 -1.077 -7.661 1.00 98.06 84 LEU A O 1
ATOM 690 N N . ILE A 1 85 ? 7.785 -1.846 -5.771 1.00 97.81 85 ILE A N 1
ATOM 691 C CA . ILE A 1 85 ? 9.073 -2.243 -6.345 1.00 97.81 85 ILE A CA 1
ATOM 692 C C . ILE A 1 85 ? 9.154 -3.768 -6.383 1.00 97.81 85 ILE A C 1
ATOM 694 O O . ILE A 1 85 ? 9.238 -4.417 -5.342 1.00 97.81 85 ILE A O 1
ATOM 698 N N . ARG A 1 86 ? 9.185 -4.351 -7.580 1.00 95.88 86 ARG A N 1
ATOM 699 C CA . ARG A 1 86 ? 9.398 -5.783 -7.803 1.00 95.88 86 ARG A CA 1
ATOM 700 C C . ARG A 1 86 ? 10.831 -6.165 -7.434 1.00 95.88 86 ARG A C 1
ATOM 702 O O . ARG A 1 86 ? 11.785 -5.595 -7.960 1.00 95.88 86 ARG A O 1
ATOM 709 N N . LYS A 1 87 ? 10.985 -7.154 -6.551 1.00 96.06 87 LYS A N 1
ATOM 710 C CA . LYS A 1 87 ? 12.286 -7.745 -6.190 1.00 96.06 87 LYS A CA 1
ATOM 711 C C . LYS A 1 87 ? 12.546 -9.046 -6.932 1.00 96.06 87 LYS A C 1
ATOM 713 O O . LYS A 1 87 ? 13.656 -9.270 -7.398 1.00 96.06 87 LYS A O 1
ATOM 718 N N . ASN A 1 88 ? 11.521 -9.877 -7.064 1.00 92.50 88 ASN A N 1
ATOM 719 C CA . ASN A 1 88 ? 11.525 -11.087 -7.881 1.00 92.50 88 ASN A CA 1
ATOM 720 C C . ASN A 1 88 ? 10.085 -11.363 -8.363 1.00 92.50 88 ASN A C 1
ATOM 722 O O . ASN A 1 88 ? 9.238 -10.475 -8.298 1.00 92.50 88 ASN A O 1
ATOM 726 N N . SER A 1 89 ? 9.799 -12.563 -8.866 1.00 89.44 89 SER A N 1
ATOM 727 C CA . SER A 1 89 ? 8.474 -12.935 -9.381 1.00 89.44 89 SER A CA 1
ATOM 728 C C . SER A 1 89 ? 7.349 -12.886 -8.337 1.00 89.44 89 SER A C 1
ATOM 730 O O . SER A 1 89 ? 6.199 -12.642 -8.689 1.00 89.44 89 SER A O 1
ATOM 732 N N . THR A 1 90 ? 7.653 -13.092 -7.056 1.00 93.44 90 THR A N 1
ATOM 733 C CA . THR A 1 90 ? 6.651 -13.181 -5.980 1.00 93.44 90 THR A CA 1
ATOM 734 C C . THR A 1 90 ? 6.858 -12.170 -4.862 1.00 93.44 90 THR A C 1
ATOM 736 O O . THR A 1 90 ? 5.989 -12.036 -4.014 1.00 93.44 90 THR A O 1
ATOM 739 N N . THR A 1 91 ? 7.987 -11.468 -4.815 1.00 96.12 91 THR A N 1
ATOM 740 C CA . THR A 1 91 ? 8.334 -10.534 -3.737 1.00 96.12 91 THR A CA 1
ATOM 741 C C . THR A 1 91 ? 8.408 -9.113 -4.266 1.00 96.12 91 THR A C 1
ATOM 743 O O . THR A 1 91 ? 9.062 -8.827 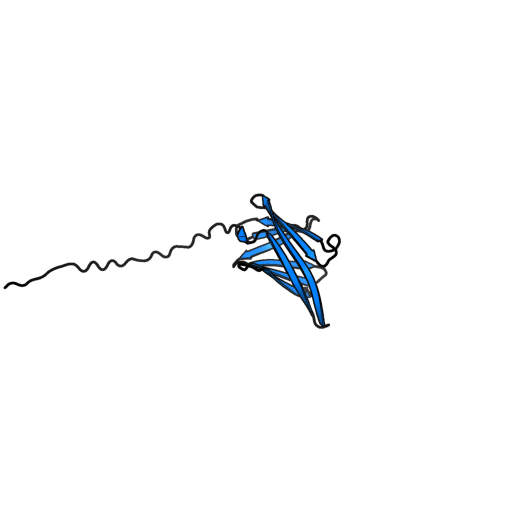-5.274 1.00 96.12 91 THR A O 1
ATOM 746 N N . PHE A 1 92 ? 7.770 -8.214 -3.533 1.00 97.88 92 PHE A N 1
ATOM 747 C CA . PHE A 1 92 ? 7.668 -6.795 -3.811 1.00 97.88 92 PHE A CA 1
ATOM 748 C C . PHE A 1 92 ? 7.947 -5.999 -2.534 1.00 97.88 92 PHE A C 1
ATOM 750 O O . PHE A 1 92 ? 7.843 -6.520 -1.428 1.00 97.88 92 PHE A O 1
ATOM 757 N N . ILE A 1 93 ? 8.285 -4.724 -2.699 1.00 98.50 93 ILE A N 1
ATOM 758 C CA . ILE A 1 93 ? 8.375 -3.743 -1.618 1.00 98.50 93 ILE A CA 1
ATOM 759 C C . ILE A 1 93 ? 7.393 -2.621 -1.916 1.00 98.50 93 ILE A C 1
ATOM 761 O O . ILE A 1 93 ? 7.424 -2.067 -3.014 1.00 98.50 93 ILE A O 1
ATOM 765 N N . ILE A 1 94 ? 6.563 -2.266 -0.942 1.00 98.44 94 ILE A N 1
ATOM 766 C CA . ILE A 1 94 ? 5.813 -1.012 -0.951 1.00 98.44 94 ILE A CA 1
ATOM 767 C C . ILE A 1 94 ? 6.697 0.023 -0.248 1.00 98.44 94 ILE A C 1
ATOM 769 O O . ILE A 1 94 ? 6.911 -0.052 0.961 1.00 98.44 94 ILE A O 1
ATOM 773 N N . ASP A 1 95 ? 7.281 0.937 -1.019 1.00 98.56 95 ASP A N 1
ATOM 774 C CA . ASP A 1 95 ? 8.136 2.019 -0.525 1.00 98.56 95 ASP A CA 1
ATOM 775 C C . ASP A 1 95 ? 7.278 3.266 -0.294 1.00 98.56 95 ASP A C 1
ATOM 777 O O . ASP A 1 95 ? 6.683 3.805 -1.234 1.00 98.56 95 ASP A O 1
ATOM 781 N N . GLU A 1 96 ? 7.193 3.714 0.959 1.00 97.44 96 GLU A N 1
ATOM 782 C CA . GLU A 1 96 ? 6.392 4.881 1.330 1.00 97.44 96 GLU A CA 1
ATOM 783 C C . GLU A 1 96 ? 7.073 6.220 1.011 1.00 97.44 96 GLU A C 1
ATOM 785 O O . GLU A 1 96 ? 6.465 7.277 1.186 1.00 97.44 96 GLU A O 1
ATOM 790 N N . LEU A 1 97 ? 8.329 6.194 0.543 1.00 97.12 97 LEU A N 1
ATOM 791 C CA . LEU A 1 97 ? 9.148 7.373 0.234 1.00 97.12 97 LEU A CA 1
ATOM 792 C C . LEU A 1 97 ? 9.428 8.288 1.439 1.00 97.12 97 LEU A C 1
ATOM 794 O O . LEU A 1 97 ? 9.795 9.450 1.281 1.00 97.12 97 LEU A O 1
ATOM 798 N N . ASN A 1 98 ? 9.300 7.752 2.649 1.00 95.25 98 ASN A N 1
ATOM 799 C CA . ASN A 1 98 ? 9.610 8.417 3.918 1.00 95.25 98 ASN A CA 1
ATOM 800 C C . ASN A 1 98 ? 10.617 7.604 4.764 1.00 95.25 98 ASN A C 1
ATOM 802 O O . ASN A 1 98 ? 10.774 7.854 5.955 1.00 95.25 98 ASN A O 1
ATOM 806 N N . GLY A 1 99 ? 11.279 6.617 4.148 1.00 95.81 99 GLY A N 1
ATOM 807 C CA . GLY A 1 99 ? 12.181 5.671 4.811 1.00 95.81 99 GLY A CA 1
ATOM 808 C C . GLY A 1 99 ? 11.519 4.355 5.237 1.00 95.81 99 GLY A C 1
ATOM 809 O O . GLY A 1 99 ? 12.236 3.404 5.540 1.00 95.81 99 GLY A O 1
ATOM 810 N N . ILE A 1 100 ? 10.185 4.261 5.211 1.00 96.50 100 ILE A N 1
ATOM 811 C CA . ILE A 1 100 ? 9.446 3.029 5.510 1.00 96.50 100 ILE A CA 1
ATOM 812 C C . ILE A 1 100 ? 9.312 2.178 4.246 1.00 96.50 100 ILE A C 1
ATOM 814 O O . ILE A 1 100 ? 8.935 2.655 3.172 1.00 96.50 100 ILE A O 1
ATOM 818 N N . ARG A 1 101 ? 9.614 0.886 4.392 1.00 98.19 101 ARG A N 1
ATOM 819 C CA . ARG A 1 101 ? 9.498 -0.129 3.346 1.00 98.19 101 ARG A CA 1
ATOM 820 C C . ARG A 1 101 ? 8.750 -1.326 3.893 1.00 98.19 101 ARG A C 1
ATOM 822 O O . ARG A 1 101 ? 9.176 -1.908 4.885 1.00 98.19 101 ARG A O 1
ATOM 829 N N . LEU A 1 102 ? 7.653 -1.677 3.238 1.00 98.38 102 LEU A N 1
ATOM 830 C CA . LEU A 1 102 ? 6.797 -2.783 3.640 1.00 98.38 102 LEU A CA 1
ATOM 831 C C . LEU A 1 102 ? 7.002 -3.944 2.676 1.00 98.38 102 LEU A C 1
ATOM 833 O O . LEU A 1 102 ? 6.889 -3.774 1.458 1.00 98.38 102 LEU A O 1
ATOM 837 N N . ASP A 1 103 ? 7.283 -5.122 3.219 1.00 98.44 103 ASP A N 1
ATOM 838 C CA . ASP A 1 103 ? 7.349 -6.334 2.416 1.00 98.44 103 ASP A CA 1
ATOM 839 C C . ASP A 1 103 ? 5.959 -6.688 1.888 1.00 98.44 103 ASP A C 1
ATOM 841 O O . ASP A 1 103 ? 4.948 -6.609 2.597 1.00 98.44 103 ASP A O 1
ATOM 845 N N . ALA A 1 104 ? 5.911 -7.094 0.624 1.00 98.31 104 ALA A N 1
ATOM 846 C CA . ALA A 1 104 ? 4.703 -7.569 -0.019 1.00 98.31 104 ALA A CA 1
ATOM 847 C C . ALA A 1 104 ? 4.985 -8.820 -0.854 1.00 98.31 104 ALA A C 1
ATOM 849 O O . ALA A 1 104 ? 6.043 -8.973 -1.467 1.00 98.31 104 ALA A O 1
ATOM 850 N N . TYR A 1 105 ? 4.007 -9.715 -0.901 1.00 97.56 105 TYR A N 1
ATOM 851 C CA . TYR A 1 105 ? 4.098 -10.985 -1.601 1.00 97.56 105 TYR A CA 1
ATOM 852 C C . TYR A 1 105 ? 2.953 -11.112 -2.593 1.00 97.56 105 TYR A C 1
ATOM 854 O O . TYR A 1 105 ? 1.795 -10.876 -2.251 1.00 97.56 105 TYR A O 1
ATOM 862 N N . PHE A 1 106 ? 3.285 -11.474 -3.827 1.00 96.12 106 PHE A N 1
ATOM 863 C CA . PHE A 1 106 ? 2.342 -11.656 -4.913 1.00 96.12 106 PHE A CA 1
ATOM 864 C C . PHE A 1 106 ? 2.199 -13.139 -5.258 1.00 96.12 106 PHE A C 1
ATOM 866 O O . PHE A 1 106 ? 3.155 -13.790 -5.678 1.00 96.12 106 PHE A O 1
ATOM 873 N N . PHE A 1 107 ? 0.997 -13.675 -5.081 1.00 94.12 107 PHE A N 1
ATOM 874 C CA . PHE A 1 107 ? 0.653 -15.060 -5.399 1.00 94.12 107 PHE A CA 1
ATOM 875 C C . PHE A 1 107 ? -0.850 -15.167 -5.630 1.00 94.12 107 PHE A C 1
ATOM 877 O O . PHE A 1 107 ? -1.613 -14.445 -4.999 1.00 94.12 107 PHE A O 1
ATOM 884 N N . HIS A 1 108 ? -1.286 -16.067 -6.518 1.00 92.81 108 HIS A N 1
ATOM 885 C CA . HIS A 1 108 ? -2.711 -16.292 -6.804 1.00 92.81 108 HIS A CA 1
ATOM 886 C C . HIS A 1 108 ? -3.489 -14.975 -6.948 1.00 92.81 108 HIS A C 1
ATOM 888 O O . HIS A 1 108 ? -4.409 -14.717 -6.173 1.00 92.81 108 HIS A O 1
ATOM 894 N N . ASN A 1 109 ? -3.042 -14.101 -7.863 1.00 95.44 109 ASN A N 1
ATOM 895 C CA . ASN A 1 109 ? -3.652 -12.793 -8.140 1.00 95.44 109 ASN A CA 1
ATOM 896 C C . ASN A 1 109 ? -3.902 -11.911 -6.898 1.00 95.44 109 ASN A C 1
ATOM 898 O O . ASN A 1 109 ? -4.758 -11.028 -6.929 1.00 95.44 109 ASN A O 1
ATOM 902 N N . LYS A 1 110 ? -3.155 -12.132 -5.813 1.00 96.94 110 LYS A N 1
ATOM 903 C CA . LYS A 1 110 ? -3.219 -11.366 -4.571 1.00 96.94 110 LYS A CA 1
ATOM 904 C C . LYS A 1 110 ? -1.870 -10.736 -4.288 1.00 96.94 110 LYS A C 1
ATOM 906 O O . LYS A 1 110 ? -0.859 -11.429 -4.339 1.00 96.94 110 LYS A O 1
ATOM 911 N N . LEU A 1 111 ? -1.863 -9.448 -3.959 1.00 97.88 111 LEU A N 1
ATOM 912 C CA . LEU A 1 111 ? -0.727 -8.789 -3.320 1.00 97.88 111 LEU A CA 1
ATOM 913 C C . LEU A 1 111 ? -1.031 -8.665 -1.826 1.00 97.88 111 LEU A C 1
ATOM 915 O O . LEU A 1 111 ? -2.014 -8.026 -1.453 1.00 97.88 111 LEU A O 1
ATOM 919 N N . VAL A 1 112 ? -0.206 -9.288 -0.992 1.00 98.44 112 VAL A N 1
ATOM 920 C CA . VAL A 1 112 ? -0.380 -9.343 0.463 1.00 98.44 112 VAL A CA 1
ATOM 921 C C . VAL A 1 112 ? 0.792 -8.654 1.141 1.00 98.44 112 VAL A C 1
ATOM 923 O O . VAL A 1 112 ? 1.938 -8.984 0.852 1.00 98.44 112 VAL A O 1
ATOM 926 N N . SER A 1 113 ? 0.516 -7.7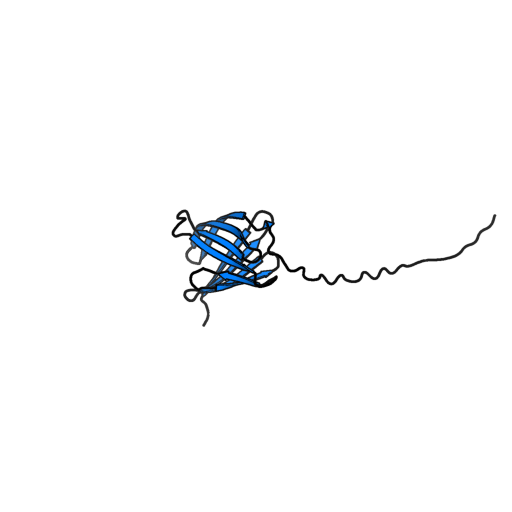34 2.059 1.00 98.50 113 SER A N 1
ATOM 927 C CA . SER A 1 113 ? 1.517 -7.107 2.923 1.00 98.50 113 SER A CA 1
ATOM 928 C C . SER A 1 113 ? 1.049 -7.173 4.372 1.00 98.50 113 SER A C 1
ATOM 930 O O . SER A 1 113 ? -0.107 -6.863 4.658 1.00 98.50 113 SER A O 1
ATOM 932 N N . ARG A 1 114 ? 1.945 -7.587 5.271 1.00 97.94 114 ARG A N 1
ATOM 933 C CA . ARG A 1 114 ? 1.707 -7.646 6.715 1.00 97.94 114 ARG A CA 1
ATOM 934 C C . ARG A 1 114 ? 2.740 -6.786 7.423 1.00 97.94 114 ARG A C 1
ATOM 936 O O . ARG A 1 114 ? 3.932 -6.971 7.200 1.00 97.94 114 ARG A O 1
ATOM 943 N N . PHE A 1 115 ? 2.293 -5.875 8.278 1.00 97.00 115 PHE A N 1
ATOM 944 C CA . PHE A 1 115 ? 3.182 -4.975 9.012 1.00 97.00 115 PHE A CA 1
ATOM 945 C C . PHE A 1 115 ? 2.516 -4.429 10.272 1.00 97.00 115 PHE A C 1
ATOM 947 O O . PHE A 1 115 ? 1.291 -4.462 10.412 1.00 97.00 115 PHE A O 1
ATOM 954 N N . SER A 1 116 ? 3.341 -3.895 11.167 1.00 95.69 116 SER A N 1
ATOM 955 C CA . SER A 1 116 ? 2.897 -3.346 12.443 1.00 95.69 116 SER A CA 1
ATOM 956 C C . SER A 1 116 ? 2.936 -1.824 12.430 1.00 95.69 116 SER A C 1
ATOM 958 O O . SER A 1 116 ? 3.905 -1.213 11.979 1.00 95.69 116 SER A O 1
ATOM 960 N N . VAL A 1 117 ? 1.875 -1.198 12.930 1.00 93.44 117 VAL A N 1
ATOM 961 C CA . VAL A 1 117 ? 1.763 0.256 13.058 1.00 93.44 117 VAL A CA 1
ATOM 962 C C . VAL A 1 117 ? 0.981 0.605 14.318 1.00 93.44 117 VAL A C 1
ATOM 964 O O . VAL A 1 117 ? -0.126 0.118 14.542 1.00 93.44 117 VAL A O 1
ATOM 967 N N . MET A 1 118 ? 1.560 1.457 15.167 1.00 92.38 118 MET A N 1
ATOM 968 C CA . MET A 1 118 ? 0.940 1.909 16.422 1.00 92.38 118 MET A CA 1
ATOM 969 C C . MET A 1 118 ? 0.364 0.754 17.275 1.00 92.38 118 MET A C 1
ATOM 971 O O . MET A 1 118 ? -0.782 0.823 17.719 1.00 92.38 118 MET A O 1
ATOM 975 N N . ASN A 1 119 ? 1.146 -0.313 17.484 1.00 93.12 119 ASN A N 1
ATOM 976 C CA . ASN A 1 119 ? 0.772 -1.534 18.222 1.00 93.12 119 ASN A CA 1
ATOM 977 C C . ASN A 1 119 ? -0.384 -2.346 17.604 1.00 93.12 119 ASN A C 1
ATOM 979 O O . ASN A 1 119 ? -1.011 -3.160 18.288 1.00 93.12 119 ASN A O 1
ATOM 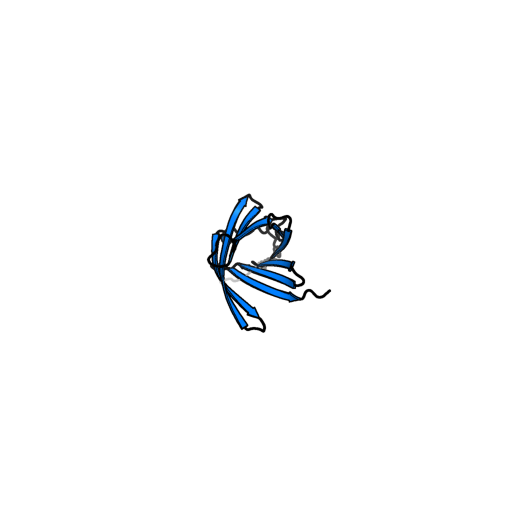983 N N . ASN A 1 120 ? -0.691 -2.127 16.326 1.00 94.69 120 ASN A N 1
ATOM 984 C CA . ASN A 1 120 ? -1.618 -2.959 15.572 1.00 94.69 120 ASN A CA 1
ATOM 985 C C . ASN A 1 120 ? -0.859 -3.713 14.490 1.00 94.69 120 ASN A C 1
ATOM 987 O O . ASN A 1 120 ? -0.056 -3.116 13.777 1.00 94.69 120 ASN A O 1
ATOM 991 N N . LEU A 1 121 ? -1.175 -4.993 14.335 1.00 97.06 121 LEU A N 1
ATOM 992 C CA . LEU A 1 121 ? -0.764 -5.791 13.193 1.00 97.06 121 LEU A CA 1
ATOM 993 C C . LEU A 1 121 ? -1.833 -5.658 12.110 1.00 97.06 121 LEU A C 1
ATOM 995 O O . LEU A 1 121 ? -3.023 -5.868 12.375 1.00 97.06 121 LEU A O 1
ATOM 999 N N . LEU A 1 122 ? -1.412 -5.283 10.907 1.00 97.56 122 LEU A N 1
ATOM 1000 C CA . LEU A 1 122 ? -2.281 -5.138 9.748 1.00 97.56 122 LEU A CA 1
ATOM 1001 C C . LEU A 1 122 ? -1.952 -6.200 8.703 1.00 97.56 122 LEU A C 1
ATOM 1003 O O . LEU A 1 122 ? -0.785 -6.417 8.390 1.00 97.56 122 LEU A O 1
ATOM 1007 N N . ASP A 1 123 ? -2.999 -6.791 8.132 1.00 97.94 123 ASP A N 1
ATOM 1008 C CA . ASP A 1 123 ? -2.963 -7.569 6.896 1.00 97.94 123 ASP A CA 1
ATOM 1009 C C . ASP A 1 123 ? -3.654 -6.783 5.792 1.00 97.94 123 ASP A C 1
ATOM 1011 O O . ASP A 1 123 ? -4.874 -6.636 5.809 1.00 97.94 123 ASP A O 1
ATOM 1015 N N . CYS A 1 124 ? -2.885 -6.301 4.822 1.00 98.12 124 CYS A N 1
ATOM 1016 C CA . CYS A 1 124 ? -3.389 -5.616 3.639 1.00 98.12 124 CYS A CA 1
ATOM 1017 C C . CYS A 1 124 ? -3.367 -6.579 2.450 1.00 98.12 124 CYS A C 1
ATOM 1019 O O . CYS A 1 124 ? -2.300 -7.047 2.048 1.00 98.12 124 CYS A O 1
ATOM 1021 N N . ILE A 1 125 ? -4.533 -6.856 1.868 1.00 98.62 125 ILE A N 1
ATOM 1022 C CA . ILE A 1 125 ? -4.703 -7.817 0.775 1.00 98.62 125 ILE A CA 1
ATOM 1023 C C . ILE A 1 125 ? -5.389 -7.120 -0.398 1.00 98.62 125 ILE A C 1
ATOM 1025 O O . ILE A 1 125 ? -6.505 -6.627 -0.273 1.00 98.62 125 ILE A O 1
ATOM 1029 N N . TYR A 1 126 ? -4.741 -7.124 -1.559 1.00 97.94 126 TYR A N 1
ATOM 1030 C CA . TYR A 1 126 ? -5.320 -6.675 -2.825 1.00 97.94 126 TYR A CA 1
ATOM 1031 C C . TYR A 1 126 ? -5.549 -7.894 -3.708 1.00 97.94 126 TYR A C 1
ATOM 1033 O O . TYR A 1 126 ? -4.587 -8.476 -4.203 1.00 97.94 126 TYR A O 1
ATOM 1041 N N . THR A 1 127 ? -6.803 -8.294 -3.905 1.00 98.00 127 THR A N 1
ATOM 1042 C CA . THR A 1 127 ? -7.171 -9.384 -4.817 1.00 98.00 127 THR A CA 1
ATOM 1043 C C . THR A 1 127 ? -7.569 -8.803 -6.164 1.00 98.00 127 THR A C 1
ATOM 1045 O O . THR A 1 127 ? -8.637 -8.205 -6.295 1.00 98.00 127 THR A O 1
ATOM 1048 N N . PHE A 1 128 ? -6.730 -9.008 -7.172 1.00 96.38 128 PHE A N 1
ATOM 1049 C CA . PHE A 1 128 ? -6.972 -8.544 -8.530 1.00 96.38 128 PHE A CA 1
ATOM 1050 C C . PHE A 1 128 ? -7.895 -9.516 -9.260 1.00 96.38 128 PHE A C 1
ATOM 1052 O O . PHE A 1 128 ? -7.598 -10.705 -9.381 1.00 96.38 128 PHE A O 1
ATOM 1059 N N . GLN A 1 129 ? -9.019 -9.015 -9.749 1.00 94.81 129 GLN A N 1
ATOM 1060 C CA . GLN A 1 129 ? -9.956 -9.741 -10.599 1.00 94.81 129 GLN A CA 1
ATOM 1061 C C . GLN A 1 129 ? -9.999 -9.066 -11.974 1.00 94.81 129 GLN A C 1
ATOM 1063 O O . GLN A 1 129 ? -9.263 -8.117 -12.229 1.00 94.81 129 GLN A O 1
ATOM 1068 N N . LYS A 1 130 ? -10.836 -9.570 -12.885 1.00 90.31 130 LYS A N 1
ATOM 1069 C CA . LYS A 1 130 ? -10.889 -9.072 -14.265 1.00 90.31 130 LYS A CA 1
ATOM 1070 C C . LYS A 1 130 ? -11.164 -7.563 -14.336 1.00 90.31 130 LYS A C 1
ATOM 1072 O O . LYS A 1 130 ? -10.412 -6.849 -14.984 1.00 90.31 130 LYS A O 1
ATOM 1077 N N . ASP A 1 131 ? -12.204 -7.115 -13.635 1.00 92.75 131 ASP A N 1
ATOM 1078 C CA . ASP A 1 131 ? -12.724 -5.744 -13.722 1.00 92.75 131 ASP A CA 1
ATOM 1079 C C . ASP A 1 131 ? -12.826 -5.073 -12.338 1.00 92.75 131 ASP A C 1
ATOM 1081 O O . ASP A 1 131 ? -13.469 -4.039 -12.177 1.00 92.75 131 ASP A O 1
ATOM 1085 N N . THR A 1 132 ? -12.216 -5.663 -11.303 1.00 95.38 132 THR A N 1
ATOM 1086 C CA . THR A 1 132 ? -12.240 -5.108 -9.944 1.00 95.38 132 THR A CA 1
ATOM 1087 C C . THR A 1 132 ? -11.007 -5.504 -9.136 1.00 95.38 132 THR A C 1
ATOM 1089 O O . THR A 1 132 ? -10.384 -6.537 -9.390 1.00 95.38 132 THR A O 1
ATOM 1092 N N . ILE A 1 133 ? -10.689 -4.700 -8.122 1.00 97.25 133 ILE A N 1
ATOM 1093 C CA . ILE A 1 133 ? -9.765 -5.063 -7.049 1.00 97.25 133 ILE A CA 1
ATOM 1094 C C . ILE A 1 133 ? -10.569 -5.132 -5.759 1.00 97.25 133 ILE A C 1
ATOM 1096 O O . ILE A 1 133 ? -11.150 -4.138 -5.326 1.00 97.25 133 ILE A O 1
ATOM 1100 N N . VAL A 1 134 ? -10.553 -6.296 -5.116 1.00 97.75 134 VAL A N 1
ATOM 1101 C CA . VAL A 1 134 ? -11.059 -6.431 -3.750 1.00 97.75 134 VAL A CA 1
ATOM 1102 C C . VAL A 1 134 ? -9.912 -6.099 -2.806 1.00 97.75 134 VAL A C 1
ATOM 1104 O O . VAL A 1 134 ? -8.935 -6.846 -2.733 1.00 97.75 134 VAL A O 1
ATOM 1107 N N . PHE A 1 135 ? -10.014 -4.951 -2.138 1.00 97.81 135 PHE A N 1
ATOM 1108 C CA . PHE A 1 135 ? -9.056 -4.508 -1.133 1.00 97.81 135 PHE A CA 1
ATOM 1109 C C . PHE A 1 135 ? -9.595 -4.785 0.270 1.00 97.81 135 PHE A C 1
ATOM 1111 O O . PHE A 1 135 ? -10.671 -4.311 0.635 1.00 97.81 135 PHE A O 1
ATOM 1118 N N . GLU A 1 136 ? -8.833 -5.545 1.049 1.00 97.88 136 GLU A N 1
ATOM 1119 C CA . GLU A 1 136 ? -9.173 -5.946 2.410 1.00 97.88 136 GLU A CA 1
ATOM 1120 C C . GLU A 1 136 ? -8.048 -5.534 3.358 1.00 97.88 136 GLU A C 1
ATOM 1122 O O . GLU A 1 136 ? -6.867 -5.748 3.072 1.00 97.88 136 GLU A O 1
ATOM 1127 N N . VAL A 1 137 ? -8.424 -4.958 4.500 1.00 96.88 137 VAL A N 1
ATOM 1128 C CA . 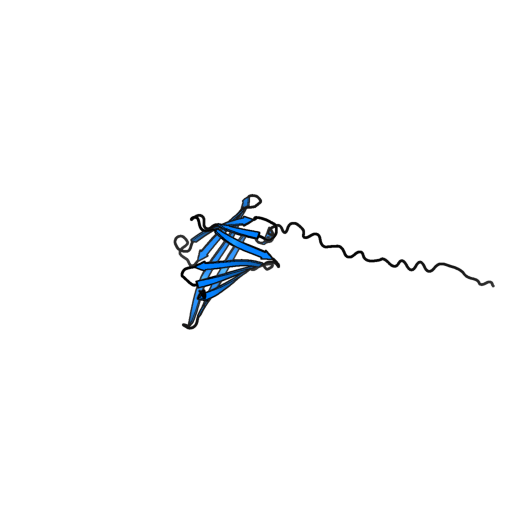VAL A 1 137 ? -7.508 -4.692 5.610 1.00 96.88 137 VAL A CA 1
ATOM 1129 C C . VAL A 1 137 ? -8.062 -5.369 6.847 1.00 96.88 137 VAL A C 1
ATOM 1131 O O . VAL A 1 137 ? -9.137 -5.003 7.324 1.00 96.88 137 VAL A O 1
ATOM 1134 N N . LEU A 1 138 ? -7.324 -6.336 7.384 1.00 96.69 138 LEU A N 1
ATOM 1135 C CA . LEU A 1 138 ? -7.582 -6.846 8.725 1.00 96.69 138 LEU A CA 1
ATOM 1136 C C . LEU A 1 138 ? -6.635 -6.142 9.686 1.00 96.69 138 LEU A C 1
ATOM 1138 O O . LEU A 1 138 ? -5.448 -6.009 9.408 1.00 96.69 138 LEU A O 1
ATOM 1142 N N . SER A 1 139 ? -7.165 -5.674 10.809 1.00 95.38 139 SER A N 1
ATOM 1143 C CA . SER A 1 139 ? -6.382 -5.010 11.843 1.00 95.38 139 SER A CA 1
ATOM 1144 C C . SER A 1 139 ? -6.734 -5.599 13.198 1.00 95.38 139 SER A C 1
ATOM 1146 O O . SER A 1 139 ? -7.909 -5.766 13.533 1.00 95.38 139 SER A O 1
ATOM 1148 N N . GLY A 1 140 ? -5.706 -5.914 13.973 1.00 94.62 140 GLY A N 1
ATOM 1149 C CA . GLY A 1 140 ? -5.831 -6.373 15.346 1.00 94.62 140 GLY A CA 1
ATOM 1150 C C . GLY A 1 140 ? -4.663 -5.875 16.177 1.00 94.62 140 GLY A C 1
ATOM 1151 O O . GLY A 1 140 ? -3.668 -5.391 15.637 1.00 94.62 140 GLY A O 1
ATOM 1152 N N . LYS A 1 141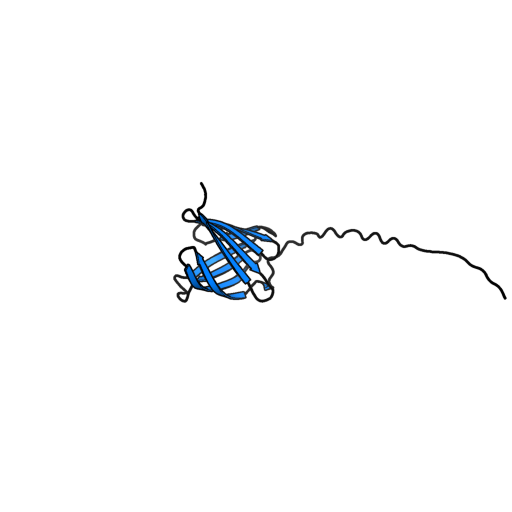 ? -4.772 -6.004 17.500 1.00 94.19 141 LYS A N 1
ATOM 1153 C CA . LYS A 1 141 ? -3.633 -5.729 18.375 1.00 94.19 141 LYS A CA 1
ATOM 1154 C C . LYS A 1 141 ? -2.479 -6.653 18.006 1.00 94.19 141 LYS A C 1
ATOM 1156 O O . LYS A 1 141 ? -2.674 -7.855 17.840 1.00 94.19 141 LYS A O 1
ATOM 1161 N N . GLU A 1 142 ? -1.292 -6.079 17.900 1.00 92.62 142 GLU A N 1
ATOM 1162 C CA . GLU A 1 142 ? -0.072 -6.864 17.846 1.00 92.62 142 GLU A CA 1
ATOM 1163 C C . GLU A 1 142 ? 0.159 -7.467 19.236 1.00 92.62 142 GLU A C 1
ATOM 1165 O O . GLU A 1 142 ? 0.255 -6.742 20.229 1.00 92.62 142 GLU A O 1
ATOM 1170 N N . ASN A 1 143 ? 0.169 -8.797 19.320 1.00 83.44 143 ASN A N 1
ATOM 1171 C CA . ASN A 1 143 ? 0.520 -9.480 20.560 1.00 83.44 143 ASN A CA 1
ATOM 1172 C C . ASN A 1 143 ? 2.044 -9.427 20.707 1.00 83.44 143 ASN A C 1
ATOM 1174 O O . ASN A 1 143 ? 2.753 -9.868 19.802 1.00 83.44 143 ASN A O 1
ATOM 1178 N N . GLN A 1 144 ? 2.507 -8.859 21.821 1.00 62.28 144 GLN A N 1
ATOM 1179 C CA . GLN A 1 144 ? 3.916 -8.847 22.224 1.00 62.28 144 GLN A CA 1
ATOM 1180 C C . GLN A 1 144 ? 4.310 -10.167 22.881 1.00 62.28 144 GLN A C 1
ATOM 1182 O O . GLN A 1 144 ? 3.452 -10.742 23.593 1.00 62.28 144 GLN A O 1
#

Secondary structure (DSSP, 8-state):
-----------------------------GGG-EEEEEEEEEEETTEEEEEEEEEEEEESSSSEEEEEEEESS-TTTSEEEEEEEE-SSSEEEEE-SSS-EEEEEEETTEEEEEEEETTEEEEEEEEE-SS-EEEEEEEEEPP-

Radius of gyration: 24.67 Å; chains: 1; bounding box: 32×83×74 Å

Foldseek 3Di:
DDDDDDDDDPPPPPPPDPPPPPPDFQQPDPLVAAKAWDKDWDDDPVGIDIWTKMWHWDDPDRFKIFTWMATHPPRPVRIQGWMWGHPTSFWIWTGSVPPDIWIWTDDPQKIWTWDDDPQKIWIWIWRDDNRHTDTDIDIDGNDD

pLDDT: mean 86.53, std 17.58, range [38.0, 98.62]

Sequence (144 aa):
MKFYIYFILFLSFSCKTLEKNRHSDAFFPSNYLGKWEGKLLISNAKGKDSVDMSLTLSPINDSTFSWKIVYGLDTLKGLRNYQLIRKNSTTFIIDELNGIRLDAYFFHNKLVSRFSVMNNLLDCIYTFQKDTIVFEVLSGKENQ